Protein AF-A0A099P8D9-F1 (afdb_monomer_lite)

Secondary structure (DSSP, 8-state):
--HHHHHHHHHHHHHHHHHHHHHHHHHHHHS--THHHHHHHHHHHHHHHHHHHHH-HHHHHHHHHS-HHHHHHHTT---GGG----GGGSTT-HHHHHHHIIIIIHHHH-HHHHHSS-TTSSPPS------STTSSTTT--

pLDDT: mean 72.43, std 10.41, range [49.69, 95.06]

Radius of gyration: 30.81 Å; chains: 1; bounding box: 68×32×93 Å

Sequence (141 aa):
MNRNDAFKLISECVLLTTASFSVYYLLNTLMGDPSHRNNDEKKRTAKHLSKLKKQSPEMKQVLDSLSNYEKIMLAYLIPPTDIEVSFNDIGGLEDVVSDLRESVILPLVYPQLFTQYGSLLAAPKGVLLYGPPGCGKNNAS

Structure (mmCIF, N/CA/C/O backbone):
data_AF-A0A099P8D9-F1
#
_entry.id   AF-A0A099P8D9-F1
#
loop_
_atom_site.group_PDB
_atom_site.id
_atom_site.type_symbol
_atom_site.label_atom_id
_atom_site.label_alt_id
_atom_site.label_comp_id
_atom_site.label_asym_id
_atom_site.label_entity_id
_atom_site.label_seq_id
_atom_site.pdbx_PDB_ins_code
_atom_site.Cartn_x
_atom_site.Cartn_y
_atom_site.Cartn_z
_atom_site.occupancy
_atom_site.B_iso_or_equiv
_atom_site.auth_seq_id
_atom_site.auth_comp_id
_atom_site.auth_asym_id
_atom_site.auth_atom_id
_atom_site.pdbx_PDB_model_num
ATOM 1 N N . MET A 1 1 ? 39.294 -12.359 -64.572 1.00 58.03 1 MET A N 1
ATOM 2 C CA . MET A 1 1 ? 38.033 -12.166 -63.825 1.00 58.03 1 MET A CA 1
ATOM 3 C C . MET A 1 1 ? 37.066 -11.468 -64.764 1.00 58.03 1 MET A C 1
ATOM 5 O O . MET A 1 1 ? 37.373 -10.351 -65.175 1.00 58.03 1 MET A O 1
ATOM 9 N N . ASN A 1 2 ? 36.001 -12.131 -65.221 1.00 78.75 2 ASN A N 1
ATOM 10 C CA . ASN A 1 2 ? 35.138 -11.535 -66.239 1.00 78.75 2 ASN A CA 1
ATOM 11 C C . ASN A 1 2 ? 34.297 -10.415 -65.628 1.00 78.75 2 ASN A C 1
ATOM 13 O O . ASN A 1 2 ? 33.858 -10.495 -64.482 1.00 78.75 2 ASN A O 1
ATOM 17 N N . ARG A 1 3 ? 34.028 -9.379 -66.424 1.00 77.12 3 ARG A N 1
ATOM 18 C CA . ARG A 1 3 ? 33.149 -8.263 -66.050 1.00 77.12 3 ARG A CA 1
ATOM 19 C C . ARG A 1 3 ? 31.790 -8.755 -65.524 1.00 77.12 3 ARG A C 1
ATOM 21 O O . ARG A 1 3 ? 31.251 -8.173 -64.593 1.00 77.12 3 ARG A O 1
ATOM 28 N N . ASN A 1 4 ? 31.287 -9.867 -66.059 1.00 81.50 4 ASN A N 1
ATOM 29 C CA . ASN A 1 4 ? 30.032 -10.487 -65.632 1.00 81.50 4 ASN A CA 1
ATOM 30 C C . ASN A 1 4 ? 30.125 -11.146 -64.243 1.00 81.50 4 ASN A C 1
ATOM 32 O O . ASN A 1 4 ? 29.161 -11.083 -63.486 1.00 81.50 4 ASN A O 1
ATOM 36 N N . ASP A 1 5 ? 31.282 -11.706 -63.878 1.00 83.44 5 ASP A N 1
ATOM 37 C CA . ASP A 1 5 ? 31.503 -12.307 -62.554 1.00 83.44 5 ASP A CA 1
ATOM 38 C C . ASP A 1 5 ? 31.561 -11.218 -61.477 1.00 83.44 5 ASP A C 1
ATOM 40 O O . ASP A 1 5 ? 30.997 -11.371 -60.396 1.00 83.44 5 ASP A O 1
ATOM 44 N N . ALA A 1 6 ? 32.177 -10.075 -61.805 1.00 82.94 6 ALA A N 1
ATOM 45 C CA . ALA A 1 6 ? 32.214 -8.906 -60.932 1.00 82.94 6 ALA A CA 1
ATOM 46 C C . ALA A 1 6 ? 30.809 -8.324 -60.696 1.00 82.94 6 ALA A C 1
ATOM 48 O O . ALA A 1 6 ? 30.449 -8.041 -59.556 1.00 82.94 6 ALA A O 1
ATOM 49 N N . PHE A 1 7 ? 29.981 -8.204 -61.742 1.00 84.19 7 PHE A N 1
ATOM 50 C CA . PHE A 1 7 ? 28.589 -7.759 -61.590 1.00 84.19 7 PHE A CA 1
ATOM 51 C C . PHE A 1 7 ? 27.748 -8.723 -60.746 1.00 84.19 7 PHE A C 1
ATOM 53 O O . PHE A 1 7 ? 26.932 -8.275 -59.939 1.00 84.19 7 PHE A O 1
ATOM 60 N N . LYS A 1 8 ? 27.973 -10.035 -60.885 1.00 83.56 8 LYS A N 1
ATOM 61 C CA . LYS A 1 8 ? 27.282 -11.052 -60.085 1.00 83.56 8 LYS A CA 1
ATOM 62 C C . LYS A 1 8 ? 27.655 -10.960 -58.599 1.00 83.56 8 LYS A C 1
ATOM 64 O O . LYS A 1 8 ? 26.768 -10.958 -57.752 1.00 83.56 8 LYS A O 1
ATOM 69 N N . LEU A 1 9 ? 28.941 -10.770 -58.302 1.00 86.56 9 LEU A N 1
ATOM 70 C CA . LEU A 1 9 ? 29.445 -10.549 -56.941 1.00 86.56 9 LEU A CA 1
ATOM 71 C C . LEU A 1 9 ? 28.87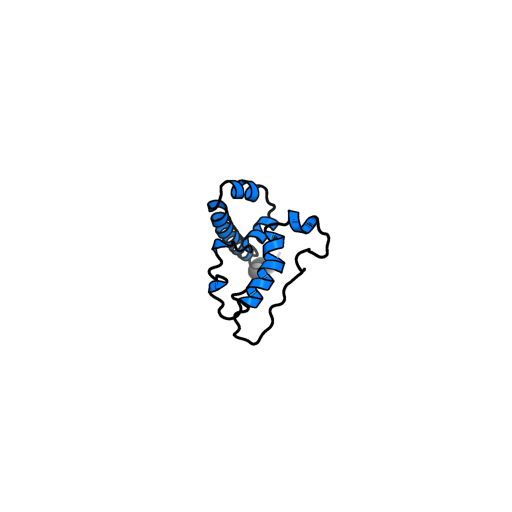3 -9.278 -56.299 1.00 86.56 9 LEU A C 1
ATOM 73 O O . LEU A 1 9 ? 28.470 -9.292 -55.138 1.00 86.56 9 LEU A O 1
ATOM 77 N N . ILE A 1 10 ? 28.795 -8.181 -57.056 1.00 87.94 10 ILE A N 1
ATOM 78 C CA . ILE A 1 10 ? 28.232 -6.916 -56.562 1.00 87.94 10 ILE A CA 1
ATOM 79 C C . ILE A 1 10 ? 26.739 -7.079 -56.239 1.00 87.94 10 ILE A C 1
ATOM 81 O O . ILE A 1 10 ? 26.294 -6.641 -55.180 1.00 87.94 10 ILE A O 1
ATOM 85 N N . SER A 1 11 ? 25.979 -7.746 -57.112 1.00 88.25 11 SER A N 1
ATOM 86 C CA . SER A 1 11 ? 24.558 -8.052 -56.897 1.00 88.25 11 SER A CA 1
ATOM 87 C C . SER A 1 11 ? 24.322 -8.842 -55.605 1.00 88.25 11 SER A C 1
ATOM 89 O O . SER A 1 11 ? 23.431 -8.503 -54.828 1.00 88.25 11 SER A O 1
ATOM 91 N N . GLU A 1 12 ? 25.126 -9.874 -55.346 1.00 88.75 12 GLU A N 1
ATOM 92 C CA . GLU A 1 12 ? 25.003 -10.691 -54.132 1.00 88.75 12 GLU A CA 1
ATOM 93 C C . GLU A 1 12 ? 25.319 -9.891 -52.860 1.00 88.75 12 GLU A C 1
ATOM 95 O O . GLU A 1 12 ? 24.576 -9.976 -51.882 1.00 88.75 12 GLU A O 1
ATOM 100 N N . CYS A 1 13 ? 26.344 -9.034 -52.880 1.00 89.38 13 CYS A N 1
ATOM 101 C CA . CYS A 1 13 ? 26.662 -8.156 -51.749 1.00 89.38 13 CYS A CA 1
ATOM 102 C C . CYS A 1 13 ? 25.549 -7.133 -51.460 1.00 89.38 13 CYS A C 1
ATOM 104 O O . CYS A 1 13 ? 25.221 -6.870 -50.298 1.00 89.38 13 CYS A O 1
ATOM 106 N N . VAL A 1 14 ? 24.937 -6.562 -52.500 1.00 93.25 14 VAL A N 1
ATOM 107 C CA . VAL A 1 14 ? 23.812 -5.622 -52.347 1.00 93.25 14 VAL A CA 1
ATOM 108 C C . VAL A 1 14 ? 22.577 -6.336 -51.785 1.00 93.25 14 VAL A C 1
ATOM 110 O O . VAL A 1 14 ? 21.915 -5.817 -50.884 1.00 93.25 14 VAL A O 1
ATOM 113 N N . LEU A 1 15 ? 22.288 -7.554 -52.243 1.00 90.62 15 LEU A N 1
ATOM 114 C CA . LEU A 1 15 ? 21.184 -8.358 -51.708 1.00 90.62 15 LEU A CA 1
ATOM 115 C C . LEU A 1 15 ? 21.411 -8.764 -50.245 1.00 90.62 15 LEU A C 1
ATOM 117 O O . LEU A 1 15 ? 20.484 -8.701 -49.441 1.00 90.62 15 LEU A O 1
ATOM 121 N N . LEU A 1 16 ? 22.642 -9.117 -49.871 1.00 90.69 16 LEU A N 1
ATOM 122 C CA . LEU A 1 16 ? 22.977 -9.476 -48.491 1.00 90.69 16 LEU A CA 1
ATOM 123 C C . LEU A 1 16 ? 22.835 -8.284 -47.542 1.00 90.69 16 LEU A C 1
ATOM 125 O O . LEU A 1 16 ? 22.199 -8.396 -46.497 1.00 90.69 16 LEU A O 1
ATOM 129 N N . THR A 1 17 ? 23.374 -7.126 -47.921 1.00 92.25 17 THR A N 1
ATOM 130 C CA . THR A 1 17 ? 23.310 -5.913 -47.088 1.00 92.25 17 THR A CA 1
ATOM 131 C C . THR A 1 17 ? 21.882 -5.404 -46.902 1.00 92.25 17 THR A C 1
ATOM 133 O O . THR A 1 17 ? 21.492 -5.060 -45.784 1.00 92.25 17 THR A O 1
ATOM 136 N N . THR A 1 18 ? 21.073 -5.412 -47.964 1.00 92.31 18 THR A N 1
ATOM 137 C CA . THR A 1 18 ? 19.658 -5.013 -47.896 1.00 92.31 18 THR A CA 1
ATOM 138 C C . THR A 1 18 ? 18.827 -5.974 -47.047 1.00 92.31 18 THR A C 1
ATOM 140 O O . THR A 1 18 ? 18.041 -5.523 -46.210 1.00 92.31 18 THR A O 1
ATOM 143 N N . ALA A 1 19 ? 19.044 -7.286 -47.183 1.00 95.06 19 ALA A N 1
ATOM 144 C CA . ALA A 1 19 ? 18.384 -8.290 -46.356 1.00 95.06 19 ALA A CA 1
ATOM 145 C C . ALA A 1 19 ? 18.768 -8.152 -44.875 1.00 95.06 19 ALA A C 1
ATOM 147 O O . ALA A 1 19 ? 17.888 -8.137 -44.015 1.00 95.06 19 ALA A O 1
ATOM 148 N N . SER A 1 20 ? 20.057 -7.980 -44.562 1.00 91.81 20 SER A N 1
ATOM 149 C CA . SER A 1 20 ? 20.517 -7.794 -43.180 1.00 91.81 20 SER A CA 1
ATOM 150 C C . SER A 1 20 ? 19.925 -6.540 -42.532 1.00 91.81 20 SER A C 1
ATOM 152 O O . SER A 1 20 ? 19.480 -6.598 -41.385 1.00 91.81 20 SER A O 1
ATOM 154 N N . PHE A 1 21 ? 19.858 -5.422 -43.261 1.00 94.25 21 PHE A N 1
ATOM 155 C CA . PHE A 1 21 ? 19.252 -4.191 -42.750 1.00 94.25 21 PHE A CA 1
ATOM 156 C C . PHE A 1 21 ? 17.735 -4.332 -42.548 1.00 94.25 21 PHE A C 1
ATOM 158 O O . PHE A 1 21 ? 17.201 -3.893 -41.530 1.00 94.25 21 PHE A O 1
ATOM 165 N N . SER A 1 22 ? 17.044 -5.000 -43.479 1.00 93.00 22 SER A N 1
ATOM 166 C CA . SER A 1 22 ? 15.607 -5.281 -43.373 1.00 93.00 22 SER A CA 1
ATOM 167 C C . SER A 1 22 ? 15.285 -6.170 -42.171 1.00 93.00 22 SER A C 1
ATOM 169 O O . SER A 1 22 ? 14.385 -5.845 -41.397 1.00 93.00 22 SER A O 1
ATOM 171 N N . VAL A 1 23 ? 16.059 -7.240 -41.959 1.00 92.25 23 VAL A N 1
ATOM 172 C CA . VAL A 1 23 ? 15.910 -8.126 -40.796 1.00 92.25 23 VAL A CA 1
ATOM 173 C C . VAL A 1 23 ? 16.171 -7.368 -39.496 1.00 92.25 23 VAL A C 1
ATOM 175 O O . VAL A 1 23 ? 15.388 -7.510 -38.563 1.00 92.25 23 VAL A O 1
ATOM 178 N N . TYR A 1 24 ? 17.207 -6.524 -39.432 1.00 89.56 24 TYR A N 1
ATOM 179 C CA . TYR A 1 24 ? 17.476 -5.687 -38.257 1.00 89.56 24 TYR A CA 1
ATOM 180 C C . TYR A 1 24 ? 16.302 -4.752 -37.936 1.00 89.56 24 TYR A C 1
ATOM 182 O O . TYR A 1 24 ? 15.857 -4.682 -36.790 1.00 89.56 24 TYR A O 1
ATOM 190 N N . TYR A 1 25 ? 15.760 -4.072 -38.948 1.00 89.62 25 TYR A N 1
ATOM 191 C CA . TYR A 1 25 ? 14.634 -3.159 -38.767 1.00 89.62 25 TYR A CA 1
ATOM 192 C C . TYR A 1 25 ? 13.363 -3.895 -38.318 1.00 89.62 25 TYR A C 1
ATOM 194 O O . TYR A 1 25 ? 12.656 -3.438 -37.416 1.00 89.62 25 TYR A O 1
ATOM 202 N N . LEU A 1 26 ? 13.093 -5.066 -38.902 1.00 86.38 26 LEU A N 1
ATOM 203 C CA . LEU A 1 26 ? 11.935 -5.893 -38.566 1.00 86.38 26 LEU A CA 1
ATOM 204 C C . LEU A 1 26 ? 12.068 -6.485 -37.157 1.00 86.38 26 LEU A C 1
ATOM 206 O O . LEU A 1 26 ? 11.106 -6.451 -36.396 1.00 86.38 26 LEU A O 1
ATOM 210 N N . LEU A 1 27 ? 13.266 -6.928 -36.765 1.00 82.50 27 LEU A N 1
ATOM 211 C CA . LEU A 1 27 ? 13.551 -7.406 -35.411 1.00 82.50 27 LEU A CA 1
ATOM 212 C C . LEU A 1 27 ? 13.380 -6.288 -34.375 1.00 82.50 27 LEU A C 1
ATOM 214 O O . LEU A 1 27 ? 12.762 -6.520 -33.342 1.00 82.50 27 LEU A O 1
ATOM 218 N N . ASN A 1 28 ? 13.854 -5.075 -34.669 1.00 77.31 28 ASN A N 1
ATOM 219 C CA . ASN A 1 28 ? 13.687 -3.915 -33.789 1.00 77.31 28 ASN A CA 1
ATOM 220 C C . ASN A 1 28 ? 12.214 -3.476 -33.669 1.00 77.31 28 ASN A C 1
ATOM 222 O O . ASN A 1 28 ? 11.784 -3.005 -32.623 1.00 77.31 28 ASN A O 1
ATOM 226 N N . THR A 1 29 ? 11.426 -3.659 -34.732 1.00 81.38 29 THR A N 1
ATOM 227 C CA . THR A 1 29 ? 9.985 -3.356 -34.728 1.00 81.38 29 THR A CA 1
ATOM 228 C C . THR A 1 29 ? 9.182 -4.431 -33.984 1.00 81.38 29 THR A C 1
ATOM 230 O O . THR A 1 29 ? 8.219 -4.112 -33.289 1.00 81.38 29 THR A O 1
ATOM 233 N N . LEU A 1 30 ? 9.574 -5.706 -34.108 1.00 79.06 30 LEU A N 1
ATOM 234 C CA . LEU A 1 30 ? 8.904 -6.839 -33.463 1.00 79.06 30 LEU A CA 1
ATOM 235 C C . LEU A 1 30 ? 9.267 -6.958 -31.973 1.00 79.06 30 LEU A C 1
ATOM 237 O O . LEU A 1 30 ? 8.394 -7.231 -31.151 1.00 79.06 30 LEU A O 1
ATOM 241 N N . MET A 1 31 ? 10.527 -6.700 -31.603 1.00 72.56 31 MET A N 1
ATOM 242 C CA . MET A 1 31 ? 10.968 -6.498 -30.214 1.00 72.56 31 MET A CA 1
ATOM 243 C C . MET A 1 31 ? 10.604 -5.089 -29.726 1.00 72.56 31 MET A C 1
ATOM 245 O O . MET A 1 31 ? 11.455 -4.364 -29.213 1.00 72.56 31 MET A O 1
ATOM 249 N N . GLY A 1 32 ? 9.337 -4.705 -29.918 1.00 62.91 32 GLY A N 1
ATOM 250 C CA . GLY A 1 32 ? 8.790 -3.403 -29.558 1.00 62.91 32 GLY A CA 1
ATOM 251 C C . GLY A 1 32 ? 9.306 -2.910 -28.207 1.00 62.91 32 GLY A C 1
ATOM 252 O O . GLY A 1 32 ? 9.303 -3.641 -27.216 1.00 62.91 32 GLY A O 1
ATOM 253 N N . ASP A 1 33 ? 9.776 -1.667 -28.223 1.00 60.94 33 ASP A N 1
ATOM 254 C CA . ASP A 1 33 ? 10.568 -1.024 -27.183 1.00 60.94 33 ASP A CA 1
ATOM 255 C C . ASP A 1 33 ? 10.003 -1.282 -25.763 1.00 60.94 33 ASP A C 1
ATOM 257 O O . ASP A 1 33 ? 8.955 -0.731 -25.394 1.00 60.94 33 ASP A O 1
ATOM 261 N N . PRO A 1 34 ? 10.670 -2.104 -24.924 1.00 56.38 34 PRO A N 1
ATOM 262 C CA . PRO A 1 34 ? 10.194 -2.426 -23.575 1.00 56.38 34 PRO A CA 1
ATOM 263 C C . PRO A 1 34 ? 10.212 -1.199 -22.645 1.00 56.38 34 PRO A C 1
ATOM 265 O O . PRO A 1 34 ? 9.710 -1.250 -21.518 1.00 56.38 34 PRO A O 1
ATOM 268 N N . SER A 1 35 ? 10.771 -0.078 -23.111 1.00 55.78 35 SER A N 1
ATOM 269 C CA . SER A 1 35 ? 10.904 1.177 -22.379 1.00 55.78 35 SER A CA 1
ATOM 270 C C . SER A 1 35 ? 9.562 1.864 -22.089 1.00 55.78 35 SER A C 1
ATOM 272 O O . SER A 1 35 ? 9.382 2.440 -21.011 1.00 55.78 35 SER A O 1
ATOM 274 N N . HIS A 1 36 ? 8.570 1.775 -22.987 1.00 53.53 36 HIS A N 1
ATOM 275 C CA . HIS A 1 36 ? 7.335 2.558 -22.830 1.00 53.53 36 HIS A CA 1
ATOM 276 C C . HIS A 1 36 ? 6.451 2.069 -21.672 1.00 53.53 36 HIS A C 1
ATOM 278 O O . HIS A 1 36 ? 5.842 2.875 -20.971 1.00 53.53 36 HIS A O 1
ATOM 284 N N . ARG A 1 37 ? 6.465 0.761 -21.393 1.00 53.19 37 ARG A N 1
ATOM 285 C CA . ARG A 1 37 ? 5.704 0.159 -20.287 1.00 53.19 37 ARG A CA 1
ATOM 286 C C . ARG A 1 37 ? 6.245 0.575 -18.910 1.00 53.19 37 ARG A C 1
ATOM 288 O O . ARG A 1 37 ? 5.482 0.740 -17.966 1.00 53.19 37 ARG A O 1
ATOM 295 N N . ASN A 1 38 ? 7.550 0.835 -18.817 1.00 58.69 38 ASN A N 1
ATOM 296 C CA . ASN A 1 38 ? 8.218 1.252 -17.581 1.00 58.69 38 ASN A CA 1
ATOM 297 C C . ASN A 1 38 ? 8.008 2.754 -17.280 1.00 58.69 38 ASN A C 1
ATOM 299 O O . ASN A 1 38 ? 7.932 3.172 -16.125 1.00 58.69 38 ASN A O 1
ATOM 303 N N . ASN A 1 39 ? 7.873 3.593 -18.313 1.00 61.94 39 ASN A N 1
ATOM 304 C CA . ASN A 1 39 ? 7.722 5.042 -18.134 1.00 61.94 39 ASN A CA 1
ATOM 305 C C . ASN A 1 39 ? 6.354 5.447 -17.564 1.00 61.94 39 ASN A C 1
ATOM 307 O O . ASN A 1 39 ? 6.274 6.393 -16.775 1.00 61.94 39 ASN A O 1
ATOM 311 N N . ASP A 1 40 ? 5.288 4.727 -17.910 1.00 64.50 40 ASP A N 1
ATOM 312 C CA . ASP A 1 40 ? 3.945 5.013 -17.397 1.00 64.50 40 ASP A CA 1
ATOM 313 C C . ASP A 1 40 ? 3.785 4.595 -15.925 1.00 64.50 40 ASP A C 1
ATOM 315 O O . ASP A 1 40 ? 3.205 5.337 -15.127 1.00 64.50 40 ASP A O 1
ATOM 319 N N . GLU A 1 41 ? 4.378 3.466 -15.525 1.00 63.62 41 GLU A N 1
ATOM 320 C CA . GLU A 1 41 ? 4.432 3.024 -14.123 1.00 63.62 41 GLU A CA 1
ATOM 321 C C . GLU A 1 41 ? 5.264 3.986 -13.260 1.00 63.62 41 GLU A C 1
ATOM 323 O O . GLU A 1 41 ? 4.827 4.373 -12.168 1.00 63.62 41 GLU A O 1
ATOM 328 N N . LYS A 1 42 ? 6.402 4.468 -13.784 1.00 64.06 42 LYS A N 1
ATOM 329 C CA . LYS A 1 42 ? 7.238 5.504 -13.147 1.00 64.06 42 LYS A CA 1
ATOM 330 C C . LYS A 1 42 ? 6.507 6.836 -12.973 1.00 64.06 42 LYS A C 1
ATOM 332 O O . LYS A 1 42 ? 6.655 7.493 -11.943 1.00 64.06 42 LYS A O 1
ATOM 337 N N . LYS A 1 43 ? 5.684 7.246 -13.946 1.00 67.62 43 LYS A N 1
ATOM 338 C CA . LYS A 1 43 ? 4.867 8.469 -13.834 1.00 67.62 43 LYS A CA 1
ATOM 339 C C . LYS A 1 43 ? 3.799 8.349 -12.746 1.00 67.62 43 LYS A C 1
ATOM 341 O O . LYS A 1 43 ? 3.589 9.309 -12.002 1.00 67.62 43 LYS A O 1
ATOM 346 N N . ARG A 1 44 ? 3.137 7.192 -12.627 1.00 67.75 44 ARG A N 1
ATOM 347 C CA . ARG A 1 44 ? 2.109 6.941 -11.597 1.00 67.75 44 ARG A CA 1
ATOM 348 C C . ARG A 1 44 ? 2.712 6.927 -10.196 1.00 67.75 44 ARG A C 1
ATOM 350 O O . ARG A 1 44 ? 2.230 7.652 -9.327 1.00 67.75 44 ARG A O 1
ATOM 357 N N . THR A 1 45 ? 3.811 6.196 -10.013 1.00 66.56 45 THR A N 1
ATOM 358 C CA . THR A 1 45 ? 4.569 6.181 -8.750 1.00 66.56 45 THR A CA 1
ATOM 359 C C . THR A 1 45 ? 5.069 7.572 -8.384 1.00 66.56 45 THR A C 1
ATOM 361 O O . THR A 1 45 ? 4.853 7.994 -7.256 1.00 66.56 45 THR A O 1
ATOM 364 N N . ALA A 1 46 ? 5.644 8.340 -9.316 1.00 69.4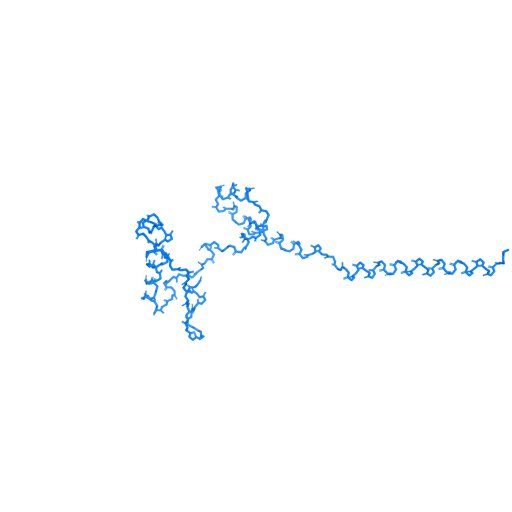4 46 ALA A N 1
ATOM 365 C CA . ALA A 1 46 ? 6.115 9.701 -9.037 1.00 69.44 46 ALA A CA 1
ATOM 366 C C . ALA A 1 46 ? 4.977 10.668 -8.649 1.00 69.44 46 ALA A C 1
ATOM 368 O O . ALA A 1 46 ? 5.130 11.487 -7.735 1.00 69.44 46 ALA A O 1
ATOM 369 N N . LYS A 1 47 ? 3.810 10.564 -9.298 1.00 74.31 47 LYS A N 1
ATOM 370 C CA . LYS A 1 47 ? 2.637 11.391 -8.977 1.00 74.31 47 LYS A CA 1
ATOM 371 C C . LYS A 1 47 ? 2.058 11.047 -7.599 1.00 74.31 47 LYS A C 1
ATOM 373 O O . LYS A 1 47 ? 1.715 11.957 -6.850 1.00 74.31 47 LYS A O 1
ATOM 378 N N . HIS A 1 48 ? 2.001 9.765 -7.238 1.00 69.94 48 HIS A N 1
ATOM 379 C CA . HIS A 1 48 ? 1.510 9.333 -5.923 1.00 69.94 48 HIS A CA 1
ATOM 380 C C . HIS A 1 48 ? 2.526 9.615 -4.806 1.00 69.94 48 HIS A C 1
ATOM 382 O O . HIS A 1 48 ? 2.165 10.188 -3.780 1.00 69.94 48 HIS A O 1
ATOM 388 N N . LEU A 1 49 ? 3.824 9.370 -5.043 1.00 68.12 49 LEU A N 1
ATOM 389 C CA . LEU A 1 49 ? 4.898 9.747 -4.113 1.00 68.12 49 LEU A CA 1
ATOM 390 C C . LEU A 1 49 ? 4.893 11.249 -3.833 1.00 68.12 49 LEU A C 1
ATOM 392 O O . LEU A 1 49 ? 5.088 11.656 -2.695 1.00 68.12 49 LEU A O 1
ATOM 396 N N . SER A 1 50 ? 4.698 12.089 -4.851 1.00 71.19 50 SER A N 1
ATOM 397 C CA . SER A 1 50 ? 4.703 13.545 -4.659 1.00 71.19 50 SER A CA 1
ATOM 398 C C . SER A 1 50 ? 3.499 14.049 -3.855 1.00 71.19 50 SER A C 1
ATOM 400 O O . SER A 1 50 ? 3.654 15.023 -3.117 1.00 71.19 50 SER A O 1
ATOM 402 N N . LYS A 1 51 ? 2.343 13.369 -3.917 1.00 75.75 51 LYS A N 1
ATOM 403 C CA . LYS A 1 51 ? 1.209 13.611 -3.007 1.00 75.75 51 LYS A CA 1
ATOM 404 C C . LYS A 1 51 ? 1.552 13.220 -1.566 1.00 75.75 51 LYS A C 1
ATOM 406 O O . LYS A 1 51 ? 1.418 14.055 -0.674 1.00 75.75 51 LYS A O 1
ATOM 411 N N . LEU A 1 52 ? 2.085 12.013 -1.355 1.00 67.25 52 LEU A N 1
ATOM 412 C CA . LEU A 1 52 ? 2.465 11.513 -0.025 1.00 67.25 52 LEU A CA 1
ATOM 413 C C . LEU A 1 52 ? 3.593 12.344 0.612 1.00 67.25 52 LEU A C 1
ATOM 415 O O . LEU A 1 52 ? 3.530 12.685 1.791 1.00 67.25 52 LEU A O 1
ATOM 419 N N . LYS A 1 53 ? 4.583 12.783 -0.181 1.00 68.25 53 LYS A N 1
ATOM 420 C CA . LYS A 1 53 ? 5.650 13.700 0.263 1.00 68.25 53 LYS A CA 1
ATOM 421 C C . LYS A 1 53 ? 5.110 15.058 0.724 1.00 68.25 53 LYS A C 1
ATOM 423 O O . LYS A 1 53 ? 5.821 15.775 1.421 1.00 68.25 53 LYS A O 1
ATOM 428 N N . LYS A 1 54 ? 3.904 15.457 0.316 1.00 69.12 54 LYS A N 1
ATOM 429 C CA . LYS A 1 54 ? 3.312 16.753 0.676 1.00 69.12 54 LYS A CA 1
ATOM 430 C C . LYS A 1 54 ? 2.567 16.712 2.013 1.00 69.12 54 LYS A C 1
ATOM 432 O O . LYS A 1 54 ? 2.384 17.771 2.603 1.00 69.12 54 LYS A O 1
ATOM 437 N N . GLN A 1 55 ? 2.168 15.525 2.481 1.00 66.38 55 GLN A N 1
ATOM 438 C CA . GLN A 1 55 ? 1.338 15.364 3.679 1.00 66.38 55 GLN A CA 1
ATOM 439 C C . GLN A 1 55 ? 2.108 15.475 5.003 1.00 66.38 55 GLN A C 1
ATOM 441 O O . GLN A 1 55 ? 1.537 15.985 5.960 1.00 66.38 55 GLN A O 1
ATOM 446 N N . SER A 1 56 ? 3.383 15.076 5.092 1.00 62.62 56 SER A N 1
ATOM 447 C CA . SER A 1 56 ? 4.184 15.361 6.294 1.00 62.62 56 SER A CA 1
ATOM 448 C C . SER A 1 56 ? 5.701 15.371 6.036 1.00 62.62 56 SER A C 1
ATOM 450 O O . SER A 1 56 ? 6.190 14.676 5.138 1.00 62.62 56 SER A O 1
ATOM 452 N N . PRO A 1 57 ? 6.476 16.164 6.803 1.00 67.19 57 PRO A N 1
ATOM 453 C CA . PRO A 1 57 ? 7.938 16.166 6.730 1.00 67.19 57 PRO A CA 1
ATOM 454 C C . PRO A 1 57 ? 8.558 14.844 7.216 1.00 67.19 57 PRO A C 1
ATOM 456 O O . PRO A 1 57 ? 9.563 14.416 6.655 1.00 67.19 57 PRO A O 1
ATOM 459 N N . GLU A 1 58 ? 7.930 14.159 8.176 1.00 70.56 58 GLU A N 1
ATOM 460 C CA . GLU A 1 58 ? 8.368 12.848 8.686 1.00 70.56 58 GLU A CA 1
ATOM 461 C C . GLU A 1 58 ? 8.220 11.740 7.632 1.00 70.56 58 GLU A C 1
ATOM 463 O O . GLU A 1 58 ? 9.122 10.921 7.450 1.00 70.56 58 GLU A O 1
ATOM 468 N N . MET A 1 59 ? 7.134 11.765 6.846 1.00 67.88 59 MET A N 1
ATOM 469 C CA . MET A 1 59 ? 6.892 10.791 5.776 1.00 67.88 59 MET A CA 1
ATOM 470 C C . MET A 1 59 ? 7.963 10.865 4.682 1.00 67.88 59 MET A C 1
ATOM 472 O O . MET A 1 59 ? 8.280 9.849 4.071 1.00 67.88 59 MET A O 1
ATOM 476 N N . LYS A 1 60 ? 8.559 12.044 4.437 1.00 65.94 60 LYS A N 1
ATOM 477 C CA . LYS A 1 60 ? 9.633 12.201 3.440 1.00 65.94 60 LYS A CA 1
ATOM 478 C C . LYS A 1 60 ? 10.887 11.421 3.818 1.00 65.94 60 LYS A C 1
ATOM 480 O O . LYS A 1 60 ? 11.443 10.745 2.959 1.00 65.94 60 LYS A O 1
ATOM 485 N N . GLN A 1 61 ? 11.306 11.509 5.081 1.00 73.44 61 GLN A N 1
ATOM 486 C CA . GLN A 1 61 ? 12.510 10.834 5.564 1.00 73.44 61 GLN A CA 1
ATOM 487 C C . GLN A 1 61 ? 12.363 9.312 5.462 1.00 73.44 61 GLN A C 1
ATOM 489 O O . GLN A 1 61 ? 13.285 8.635 5.016 1.00 73.44 61 GLN A O 1
ATOM 494 N N . VAL A 1 62 ? 11.175 8.797 5.789 1.00 74.25 62 VAL A N 1
ATOM 495 C CA . VAL A 1 62 ? 10.841 7.375 5.645 1.00 74.25 62 VAL A CA 1
ATOM 496 C C . VAL A 1 62 ? 10.765 6.972 4.169 1.00 74.25 62 VAL A C 1
ATOM 498 O O . VAL A 1 62 ? 11.303 5.941 3.787 1.00 74.25 62 VAL A O 1
ATOM 501 N N . LEU A 1 63 ? 10.172 7.793 3.295 1.00 72.00 63 LEU A N 1
ATOM 502 C CA . LEU A 1 63 ? 10.092 7.498 1.856 1.00 72.00 63 LEU A CA 1
ATOM 503 C C . LEU A 1 63 ? 11.458 7.396 1.176 1.00 72.00 63 LEU A C 1
ATOM 505 O O . LEU A 1 63 ? 11.630 6.623 0.227 1.00 72.00 63 LEU A O 1
ATOM 509 N N . ASP A 1 64 ? 12.411 8.205 1.630 1.00 75.38 64 ASP A N 1
ATOM 510 C CA . ASP A 1 64 ? 13.750 8.238 1.059 1.00 75.38 64 ASP A CA 1
ATOM 511 C C . ASP A 1 64 ? 14.598 7.040 1.533 1.00 75.38 64 ASP A C 1
ATOM 513 O O . ASP A 1 64 ? 15.483 6.611 0.791 1.00 75.38 64 ASP A O 1
ATOM 517 N N . SER A 1 65 ? 14.262 6.414 2.672 1.00 81.69 65 SER A N 1
ATOM 518 C CA . SER A 1 65 ? 14.901 5.173 3.142 1.00 81.69 65 SER A CA 1
ATOM 519 C C . SER A 1 65 ? 14.348 3.883 2.513 1.00 81.69 65 SER A C 1
ATOM 521 O O . SER A 1 65 ? 14.913 2.817 2.739 1.00 81.69 65 SER A O 1
ATOM 523 N N . LEU A 1 66 ? 13.266 3.952 1.726 1.00 79.69 66 LEU A N 1
ATOM 524 C CA . LEU A 1 66 ? 12.583 2.774 1.169 1.00 79.69 66 LEU A CA 1
ATOM 525 C C . LEU A 1 66 ? 13.230 2.247 -0.125 1.00 79.69 66 LEU A C 1
ATOM 527 O O . LEU A 1 66 ? 13.687 3.006 -0.996 1.00 79.69 66 LEU A O 1
ATOM 531 N N . SER A 1 67 ? 13.187 0.926 -0.284 1.00 81.88 67 SER A N 1
ATOM 532 C CA . SER A 1 67 ? 13.603 0.186 -1.477 1.00 81.88 67 SER A CA 1
ATOM 533 C C . SER A 1 67 ? 12.715 0.500 -2.689 1.00 81.88 67 SER A C 1
ATOM 535 O O . SER A 1 67 ? 11.581 0.969 -2.572 1.00 81.88 67 SER A O 1
ATOM 537 N N . ASN A 1 68 ? 13.212 0.214 -3.896 1.00 79.06 68 ASN A N 1
ATOM 538 C CA . ASN A 1 68 ? 12.464 0.430 -5.140 1.00 79.06 68 ASN A CA 1
ATOM 539 C C . ASN A 1 68 ? 11.139 -0.349 -5.170 1.00 79.06 68 ASN A C 1
ATOM 541 O O . ASN A 1 68 ? 10.143 0.163 -5.673 1.00 79.06 68 ASN A O 1
ATOM 545 N N . TYR A 1 69 ? 11.105 -1.552 -4.595 1.00 77.88 69 TYR A N 1
ATOM 546 C CA . TYR A 1 69 ? 9.890 -2.370 -4.531 1.00 77.88 69 TYR A CA 1
ATOM 547 C C . TYR A 1 69 ? 8.839 -1.791 -3.584 1.00 77.88 69 TYR A C 1
ATOM 549 O O . TYR A 1 69 ? 7.657 -1.759 -3.917 1.00 77.88 69 TYR A O 1
ATOM 557 N N . GLU A 1 70 ? 9.270 -1.265 -2.440 1.00 76.06 70 GLU A N 1
ATOM 558 C CA . GLU A 1 70 ? 8.373 -0.625 -1.477 1.00 76.06 70 GLU A CA 1
ATOM 559 C C . GLU A 1 70 ? 7.760 0.641 -2.081 1.00 76.06 70 GLU A C 1
ATOM 561 O O . GLU A 1 70 ? 6.560 0.865 -1.965 1.00 76.06 70 GLU A O 1
ATOM 566 N N . LYS A 1 71 ? 8.543 1.416 -2.842 1.00 75.88 71 LYS A N 1
ATOM 567 C CA . LYS A 1 71 ? 8.045 2.581 -3.596 1.00 75.88 71 LYS A CA 1
ATOM 568 C C . LYS A 1 71 ? 6.987 2.211 -4.635 1.00 75.88 71 LYS A C 1
ATOM 570 O O . LYS A 1 71 ? 6.046 2.978 -4.835 1.00 75.88 71 LYS A O 1
ATOM 575 N N . ILE A 1 72 ? 7.124 1.053 -5.281 1.00 76.75 72 ILE A N 1
ATOM 576 C CA . ILE A 1 72 ? 6.115 0.538 -6.217 1.00 76.75 72 ILE A CA 1
ATOM 577 C C . ILE A 1 72 ? 4.851 0.122 -5.456 1.00 76.75 72 ILE A C 1
ATOM 579 O O . ILE A 1 72 ? 3.754 0.489 -5.870 1.00 76.75 72 ILE A O 1
ATOM 583 N N . MET A 1 73 ? 4.981 -0.577 -4.325 1.00 76.62 73 MET A N 1
ATOM 584 C CA . MET A 1 73 ? 3.837 -0.968 -3.489 1.00 76.62 73 MET A CA 1
ATOM 585 C C . MET A 1 73 ? 3.082 0.233 -2.912 1.00 76.62 73 MET A C 1
ATOM 587 O O . MET A 1 73 ? 1.854 0.233 -2.902 1.00 76.62 73 MET A O 1
ATOM 591 N N . LEU A 1 74 ? 3.788 1.292 -2.512 1.00 73.88 74 LEU A N 1
ATOM 592 C CA . LEU A 1 74 ? 3.180 2.526 -2.008 1.00 73.88 74 LEU A CA 1
ATOM 593 C C . LEU A 1 74 ? 2.245 3.202 -3.019 1.00 73.88 74 LEU A C 1
ATOM 595 O O . LEU A 1 74 ? 1.351 3.937 -2.612 1.00 73.88 74 LEU A O 1
ATOM 599 N N . ALA A 1 75 ? 2.406 2.948 -4.322 1.00 69.94 75 ALA A N 1
ATOM 600 C CA . ALA A 1 75 ? 1.481 3.449 -5.340 1.00 69.94 75 ALA A CA 1
ATOM 601 C C . ALA A 1 75 ? 0.070 2.849 -5.223 1.00 69.94 75 ALA A C 1
ATOM 603 O O . ALA A 1 75 ? -0.881 3.438 -5.731 1.00 69.94 75 ALA A O 1
ATOM 604 N N . TYR A 1 76 ? -0.055 1.693 -4.569 1.00 74.19 76 TYR A N 1
ATOM 605 C CA . TYR A 1 76 ? -1.319 0.995 -4.340 1.00 74.19 76 TYR A CA 1
ATOM 606 C C . TYR A 1 76 ? -1.897 1.259 -2.946 1.00 74.19 76 TYR A C 1
ATOM 608 O O . TYR A 1 76 ? -3.007 0.823 -2.656 1.00 74.19 76 TYR A O 1
ATOM 616 N N . LEU A 1 77 ? -1.165 1.970 -2.083 1.00 75.81 77 LEU A N 1
ATOM 617 C CA . LEU A 1 77 ? -1.651 2.349 -0.766 1.00 75.81 77 LEU A CA 1
ATOM 618 C C . LEU A 1 77 ? -2.612 3.536 -0.911 1.00 75.81 77 LEU A C 1
ATOM 620 O O . LEU A 1 77 ? -2.252 4.588 -1.451 1.00 75.81 77 LEU A O 1
ATOM 624 N N . ILE A 1 78 ? -3.841 3.349 -0.434 1.00 76.81 78 ILE A N 1
ATOM 625 C CA . ILE A 1 78 ? -4.878 4.381 -0.421 1.00 76.81 78 ILE A CA 1
ATOM 626 C C . ILE A 1 78 ? -4.821 5.068 0.946 1.00 76.81 78 ILE A C 1
ATOM 628 O O . ILE A 1 78 ? -5.034 4.404 1.963 1.00 76.81 78 ILE A O 1
ATOM 632 N N . PRO A 1 79 ? -4.478 6.365 1.012 1.00 71.62 79 PRO A N 1
ATOM 633 C CA . PRO A 1 79 ? -4.500 7.080 2.274 1.00 71.62 79 PRO A CA 1
ATOM 634 C C . PRO A 1 79 ? -5.952 7.261 2.744 1.00 71.62 79 PRO A C 1
ATOM 636 O O . PRO A 1 79 ? -6.849 7.427 1.917 1.00 71.62 79 PRO A O 1
ATOM 639 N N . PRO A 1 80 ? -6.197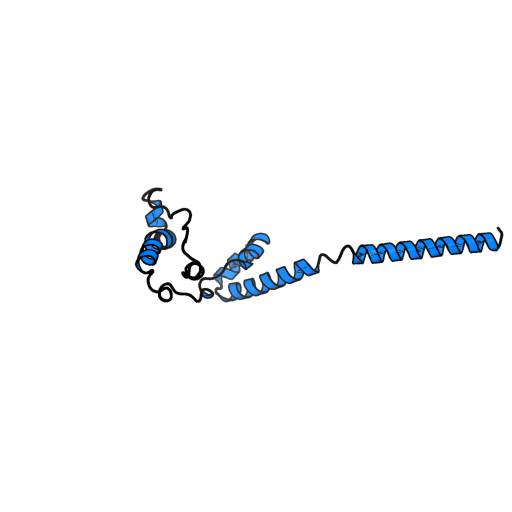 7.322 4.063 1.00 68.81 80 PRO A N 1
ATOM 640 C CA . PRO A 1 80 ? -7.548 7.479 4.606 1.00 68.81 80 PRO A CA 1
ATOM 641 C C . PRO A 1 80 ? -8.225 8.795 4.187 1.00 68.81 80 PRO A C 1
ATOM 643 O O . PRO A 1 80 ? -9.438 8.907 4.274 1.00 68.81 80 PRO A O 1
ATOM 646 N N . THR A 1 81 ? -7.465 9.786 3.707 1.00 69.19 81 THR A N 1
ATOM 647 C CA . THR A 1 81 ? -7.997 11.047 3.165 1.00 69.19 81 THR A CA 1
ATOM 648 C C . THR A 1 81 ? -8.663 10.909 1.799 1.00 69.19 81 THR A C 1
ATOM 650 O O . THR A 1 81 ? -9.418 11.797 1.422 1.00 69.19 81 THR A O 1
ATOM 653 N N . ASP A 1 82 ? -8.360 9.842 1.056 1.00 73.50 82 ASP A N 1
ATOM 654 C CA . ASP A 1 82 ? -8.923 9.587 -0.276 1.00 73.50 82 ASP A CA 1
ATOM 655 C C . ASP A 1 82 ? -10.192 8.705 -0.200 1.00 73.50 82 ASP A C 1
ATOM 657 O O . ASP A 1 82 ? -10.803 8.414 -1.226 1.00 73.50 82 ASP A O 1
ATOM 661 N N . ILE A 1 83 ? -10.594 8.272 1.003 1.00 75.56 83 ILE A N 1
ATOM 662 C CA . ILE A 1 83 ? -11.815 7.493 1.239 1.00 75.56 83 ILE A CA 1
ATOM 663 C C . ILE A 1 83 ? -12.951 8.478 1.533 1.00 75.56 83 ILE A C 1
ATOM 665 O O . ILE A 1 83 ? -13.022 9.054 2.615 1.00 75.56 83 ILE A O 1
ATOM 669 N N . GLU A 1 84 ? -13.827 8.697 0.553 1.00 71.62 84 GLU A N 1
ATOM 670 C CA . GLU A 1 84 ? -14.925 9.676 0.647 1.00 71.62 84 GLU A CA 1
ATOM 671 C C . GLU A 1 84 ? -16.167 9.148 1.386 1.00 71.62 84 GLU A C 1
ATOM 673 O O . GLU A 1 84 ? -17.089 9.913 1.652 1.00 71.62 84 GLU A O 1
ATOM 678 N N . VAL A 1 85 ? -16.203 7.854 1.717 1.00 72.25 85 VAL A N 1
ATOM 679 C CA . VAL A 1 85 ? -17.356 7.197 2.347 1.00 72.25 85 VAL A CA 1
ATOM 680 C C . VAL A 1 85 ? -17.165 7.066 3.856 1.00 72.25 85 VAL A C 1
ATOM 682 O O . VAL A 1 85 ? -16.138 6.576 4.331 1.00 72.25 85 VAL A O 1
ATOM 685 N N . SER A 1 86 ? -18.165 7.497 4.621 1.00 70.12 86 SER A N 1
ATOM 686 C CA . SER A 1 86 ? -18.233 7.308 6.067 1.00 70.12 86 SER A CA 1
ATOM 687 C C . SER A 1 86 ? -19.187 6.169 6.416 1.00 70.12 86 SER A C 1
ATOM 689 O O . SER A 1 86 ? -20.151 5.902 5.704 1.00 70.12 86 SER A O 1
ATOM 691 N N . PHE A 1 87 ? -18.987 5.536 7.573 1.00 68.00 87 PHE A N 1
ATOM 692 C CA . PHE A 1 87 ? -19.938 4.552 8.098 1.00 68.00 87 PHE A CA 1
ATOM 693 C C . PHE A 1 87 ? -21.346 5.134 8.322 1.00 68.00 87 PHE A C 1
ATOM 695 O O . PHE A 1 87 ? -22.311 4.381 8.327 1.00 68.00 87 PHE A O 1
ATOM 702 N N . ASN A 1 88 ? -21.472 6.462 8.440 1.00 67.12 88 ASN A N 1
ATOM 703 C CA . ASN A 1 88 ? -22.763 7.157 8.502 1.00 67.12 88 ASN A CA 1
ATOM 704 C C . ASN A 1 88 ? -23.510 7.192 7.156 1.00 67.12 88 ASN A C 1
ATOM 706 O O . ASN A 1 88 ? -24.706 7.472 7.137 1.00 67.12 88 ASN A O 1
ATOM 710 N N . ASP A 1 89 ? -22.826 6.921 6.041 1.00 66.25 89 ASP A N 1
ATOM 711 C CA . ASP A 1 89 ? -23.424 6.909 4.700 1.00 66.25 89 ASP A CA 1
ATOM 712 C C . ASP A 1 89 ? -24.034 5.535 4.354 1.00 66.25 89 ASP A C 1
ATOM 714 O O . ASP A 1 89 ? -24.667 5.368 3.309 1.00 66.25 89 ASP A O 1
ATOM 718 N N . ILE A 1 90 ? -23.860 4.539 5.231 1.00 68.75 90 ILE A N 1
ATOM 719 C CA . ILE A 1 90 ? -24.343 3.164 5.065 1.00 68.75 90 ILE A CA 1
ATOM 720 C C . ILE A 1 90 ? -25.539 2.946 6.000 1.00 68.75 90 ILE A C 1
ATOM 722 O O . ILE A 1 90 ? -25.397 2.438 7.107 1.00 68.75 90 ILE A O 1
ATOM 726 N N . GLY A 1 91 ? -26.735 3.338 5.556 1.00 69.38 91 GLY A N 1
ATOM 727 C CA . GLY A 1 91 ? -27.947 3.203 6.370 1.00 69.38 91 GLY A CA 1
ATOM 728 C C . GLY A 1 91 ? -28.409 1.751 6.551 1.00 69.38 91 GLY A C 1
ATOM 729 O O . GLY A 1 91 ? -28.471 0.989 5.582 1.00 69.38 91 GLY A O 1
ATOM 730 N N . GLY A 1 92 ? -28.795 1.385 7.779 1.00 71.88 92 GLY A N 1
ATOM 731 C CA . GLY A 1 92 ? -29.421 0.096 8.106 1.00 71.88 92 GLY A CA 1
ATOM 732 C C . GLY A 1 92 ? -28.440 -1.034 8.431 1.00 71.88 92 GLY A C 1
ATOM 733 O O . GLY A 1 92 ? -28.858 -2.188 8.525 1.00 71.88 92 GLY A O 1
ATOM 734 N N . LEU A 1 93 ? -27.150 -0.717 8.580 1.00 70.62 93 LEU A N 1
ATOM 735 C CA . LEU A 1 93 ? -26.090 -1.651 8.977 1.00 70.62 93 LEU A CA 1
ATOM 736 C C . LEU A 1 93 ? -25.400 -1.238 10.289 1.00 70.62 93 LEU A C 1
ATOM 738 O O . LEU A 1 93 ? -24.336 -1.769 10.598 1.00 70.62 93 LEU A O 1
ATOM 742 N N . GLU A 1 94 ? -25.985 -0.330 11.073 1.00 75.12 94 GLU A N 1
ATOM 743 C CA . GLU A 1 94 ? -25.397 0.184 12.318 1.00 75.12 94 GLU A CA 1
ATOM 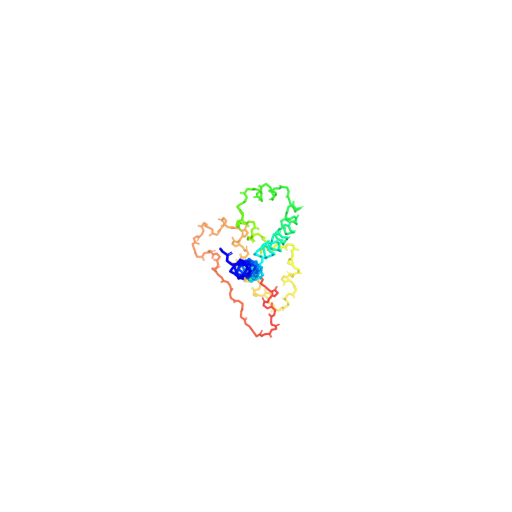744 C C . GLU A 1 94 ? -24.941 -0.924 13.283 1.00 75.12 94 GLU A C 1
ATOM 746 O O . GLU A 1 94 ? -23.843 -0.830 13.832 1.00 75.12 94 GLU A O 1
ATOM 751 N N . ASP A 1 95 ? -25.720 -2.001 13.426 1.00 75.44 95 ASP A N 1
ATOM 752 C CA . ASP A 1 95 ? -25.365 -3.145 14.279 1.00 75.44 95 ASP A CA 1
ATOM 753 C C . ASP A 1 95 ? -24.100 -3.857 13.765 1.00 75.44 95 ASP A C 1
ATOM 755 O O . ASP A 1 95 ? -23.155 -4.104 14.513 1.00 75.44 95 ASP A O 1
ATOM 759 N N . VAL A 1 96 ? -24.027 -4.102 12.451 1.00 74.81 96 VAL A N 1
ATOM 760 C CA . VAL A 1 96 ? -22.871 -4.746 11.804 1.00 74.81 96 VAL A CA 1
ATOM 761 C C . VAL A 1 96 ? -21.636 -3.851 11.877 1.00 74.81 96 VAL A C 1
ATOM 763 O O . VAL A 1 96 ? -20.535 -4.344 12.105 1.00 74.81 96 VAL A O 1
ATOM 766 N N . VAL A 1 97 ? -21.801 -2.537 11.700 1.00 77.25 97 VAL A N 1
ATOM 767 C CA . VAL A 1 97 ? -20.721 -1.548 11.824 1.00 77.25 97 VAL A CA 1
ATOM 768 C C . VAL A 1 97 ? -20.194 -1.501 13.258 1.00 77.25 97 VAL A C 1
ATOM 770 O O . VAL A 1 97 ? -18.979 -1.402 13.450 1.00 77.25 97 VAL A O 1
ATOM 773 N N . SER A 1 98 ? -21.075 -1.593 14.257 1.00 78.00 98 SER A N 1
ATOM 774 C CA . SER A 1 98 ? -20.692 -1.645 15.670 1.00 78.00 98 SER A CA 1
ATOM 775 C C . SER A 1 98 ? -19.838 -2.880 15.967 1.00 78.00 98 SER A C 1
ATOM 777 O O . SER A 1 98 ? -18.735 -2.746 16.504 1.00 78.00 98 SER A O 1
ATOM 779 N N . ASP A 1 99 ? -20.270 -4.056 15.510 1.00 77.94 99 ASP A N 1
ATOM 780 C CA . ASP A 1 99 ? -19.516 -5.307 15.661 1.00 77.94 99 ASP A CA 1
ATOM 781 C C . ASP A 1 99 ? -18.157 -5.256 14.937 1.00 77.94 99 ASP A C 1
ATOM 783 O O . ASP A 1 99 ? -17.127 -5.700 15.459 1.00 77.94 99 ASP A O 1
ATOM 787 N N . LEU A 1 100 ? -18.113 -4.669 13.735 1.00 77.50 100 LEU A N 1
ATOM 788 C CA . LEU A 1 100 ? -16.876 -4.467 12.969 1.00 77.50 100 LEU A CA 1
ATOM 789 C C . LEU A 1 100 ? -15.917 -3.510 13.690 1.00 77.50 100 LEU A C 1
ATOM 791 O O . LEU A 1 100 ? -14.701 -3.717 13.697 1.00 77.50 100 LEU A O 1
ATOM 795 N N . ARG A 1 101 ? -16.450 -2.469 14.333 1.00 78.62 101 ARG A N 1
ATOM 796 C CA . ARG A 1 101 ? -15.656 -1.498 15.088 1.00 78.62 101 ARG A CA 1
ATOM 797 C C . ARG A 1 101 ? -15.002 -2.138 16.305 1.00 78.62 101 ARG A C 1
ATOM 799 O O . ARG A 1 101 ? -13.814 -1.906 16.541 1.00 78.62 101 ARG A O 1
ATOM 806 N N . GLU A 1 102 ? -15.734 -2.956 17.047 1.00 76.38 102 GLU A N 1
ATOM 807 C CA . GLU A 1 102 ? -15.172 -3.638 18.211 1.00 76.38 102 GLU A CA 1
ATOM 808 C C . GLU A 1 102 ? -14.169 -4.729 17.828 1.00 76.38 102 GLU A C 1
ATOM 810 O O . GLU A 1 102 ? -13.125 -4.863 18.466 1.00 76.38 102 GLU A O 1
ATOM 815 N N . SER A 1 103 ? -14.445 -5.472 16.757 1.00 71.81 103 SER A N 1
ATOM 816 C CA . SER A 1 103 ? -13.610 -6.605 16.345 1.00 71.81 103 SER A CA 1
ATOM 817 C C . SER A 1 103 ? -12.379 -6.221 15.519 1.00 71.81 103 SER A C 1
ATOM 819 O O . SER A 1 103 ? -11.365 -6.914 15.597 1.00 71.81 103 SER A O 1
ATOM 821 N N . VAL A 1 104 ? -12.432 -5.140 14.732 1.00 76.06 104 VAL A N 1
ATOM 822 C CA . VAL A 1 104 ? -11.346 -4.750 13.811 1.00 76.06 104 VAL A CA 1
ATOM 823 C C . VAL A 1 104 ? -10.721 -3.414 14.191 1.00 76.06 104 VAL A C 1
ATOM 825 O O . VAL A 1 104 ? -9.496 -3.312 14.251 1.00 76.06 104 VAL A O 1
ATOM 828 N N . ILE A 1 105 ? -11.524 -2.387 14.481 1.00 77.06 105 ILE A N 1
ATOM 829 C CA . ILE A 1 105 ? -10.988 -1.040 14.737 1.00 77.06 105 ILE A CA 1
ATOM 830 C C . ILE A 1 105 ? -10.297 -0.975 16.107 1.00 77.06 105 ILE A C 1
ATOM 832 O O . ILE A 1 105 ? -9.176 -0.471 16.193 1.00 77.06 105 ILE A O 1
ATOM 836 N N . LEU A 1 106 ? -10.907 -1.503 17.174 1.00 79.00 106 LEU A N 1
ATOM 837 C CA . LEU A 1 106 ? -10.318 -1.451 18.522 1.00 79.00 106 LEU A CA 1
ATOM 838 C C . LEU A 1 106 ? -8.943 -2.142 18.622 1.00 79.00 106 LEU A C 1
ATOM 840 O O . LEU A 1 106 ? -8.030 -1.517 19.173 1.00 79.00 106 LEU A O 1
ATOM 844 N N . PRO A 1 107 ? -8.727 -3.350 18.060 1.00 73.75 107 PRO A N 1
ATOM 845 C CA . PRO A 1 107 ? -7.406 -3.978 18.072 1.00 73.75 107 PRO A CA 1
ATOM 846 C C . PRO A 1 107 ? -6.341 -3.214 17.280 1.00 73.75 107 PRO A C 1
ATOM 848 O O . PRO A 1 107 ? -5.168 -3.248 17.652 1.00 73.75 107 PRO A O 1
ATOM 851 N N . LEU A 1 108 ? -6.727 -2.519 16.204 1.00 76.56 108 LEU A N 1
ATOM 852 C CA . LEU A 1 108 ? -5.806 -1.709 15.399 1.00 76.56 108 LEU A CA 1
ATOM 853 C C . LEU A 1 108 ? -5.414 -0.404 16.103 1.00 76.56 108 LEU A C 1
ATOM 855 O O . LEU A 1 108 ? -4.267 0.026 15.994 1.00 76.56 108 LEU A O 1
ATOM 859 N N . VAL A 1 109 ? -6.344 0.219 16.833 1.00 78.88 109 VAL A N 1
ATOM 860 C CA . VAL A 1 109 ? -6.101 1.483 17.549 1.00 78.88 109 VAL A CA 1
ATOM 861 C C . VAL A 1 109 ? -5.375 1.252 18.877 1.00 78.88 109 VAL A C 1
ATOM 863 O O . VAL A 1 109 ? -4.498 2.036 19.243 1.00 78.88 109 VAL A O 1
ATOM 866 N N . TYR A 1 110 ? -5.697 0.170 19.591 1.00 78.38 110 TYR A N 1
ATOM 867 C CA . TYR A 1 110 ? -5.146 -0.127 20.917 1.00 78.38 110 TYR A CA 1
ATOM 868 C C . TYR A 1 110 ? -4.426 -1.480 20.979 1.00 78.38 110 TYR A C 1
ATOM 870 O O . TYR A 1 110 ? -4.712 -2.280 21.871 1.00 78.38 110 TYR A O 1
ATOM 878 N N . PRO A 1 111 ? -3.437 -1.752 20.110 1.00 71.00 111 PRO A N 1
ATOM 879 C CA . PRO A 1 111 ? -2.814 -3.072 20.012 1.00 71.00 111 PRO A CA 1
ATOM 880 C C . PRO A 1 111 ? -2.219 -3.553 21.342 1.00 71.00 111 PRO A C 1
ATOM 882 O O . PRO A 1 111 ? -2.269 -4.742 21.632 1.00 71.00 111 PRO A O 1
ATOM 885 N N . GLN A 1 112 ? -1.736 -2.631 22.185 1.00 73.88 112 GLN A N 1
ATOM 886 C CA . GLN A 1 112 ? -1.161 -2.925 23.505 1.00 73.88 112 GLN A CA 1
ATOM 887 C C . GLN A 1 112 ? -2.151 -3.587 24.476 1.00 73.88 112 GLN A C 1
ATOM 889 O O . GLN A 1 112 ? -1.748 -4.398 25.307 1.00 73.88 112 GLN A O 1
ATOM 894 N N . LEU A 1 113 ? -3.442 -3.253 24.375 1.00 70.56 113 LEU A N 1
ATOM 895 C CA . LEU A 1 113 ? -4.489 -3.853 25.203 1.00 70.56 113 LEU A CA 1
ATOM 896 C C . LEU A 1 113 ? -4.897 -5.236 24.693 1.00 70.56 113 LEU A C 1
ATOM 898 O O . LEU A 1 113 ? -5.442 -6.014 25.456 1.00 70.56 113 LEU A O 1
ATOM 902 N N . PHE A 1 114 ? -4.626 -5.570 23.433 1.00 65.31 114 PHE A N 1
ATOM 903 C CA . PHE A 1 114 ? -5.044 -6.842 22.836 1.00 65.31 114 PHE A CA 1
ATOM 904 C C . PHE A 1 114 ? -3.892 -7.859 22.742 1.00 65.31 114 PHE A C 1
ATOM 906 O O . PHE A 1 114 ? -4.138 -9.063 22.735 1.00 65.31 114 PHE A O 1
ATOM 913 N N . THR A 1 115 ? -2.628 -7.421 22.774 1.00 64.25 115 THR A N 1
ATOM 914 C CA . THR A 1 115 ? -1.457 -8.314 22.884 1.00 64.25 115 THR A CA 1
ATOM 915 C C . THR A 1 115 ? -1.281 -8.920 24.278 1.00 64.25 115 THR A C 1
ATOM 917 O O . THR A 1 115 ? -0.749 -10.024 24.388 1.00 64.25 115 THR A O 1
ATOM 920 N N . GLN A 1 116 ? -1.736 -8.245 25.340 1.00 60.53 116 GLN A N 1
ATOM 921 C CA . GLN A 1 116 ? -1.572 -8.712 26.726 1.00 60.53 116 GLN A CA 1
ATOM 922 C C . GLN A 1 116 ? -2.599 -9.769 27.162 1.00 60.53 116 GLN A C 1
ATOM 924 O O . GLN A 1 116 ? -2.280 -10.607 28.001 1.00 60.53 116 GLN A O 1
ATOM 929 N N . TYR A 1 117 ? -3.805 -9.775 26.584 1.00 59.47 117 TYR A N 1
ATOM 930 C CA . TYR A 1 117 ? -4.899 -10.674 26.993 1.00 59.47 117 TYR A CA 1
ATOM 931 C C . TYR A 1 117 ? -4.970 -11.980 26.176 1.00 59.47 117 TYR A C 1
ATOM 933 O O . TYR A 1 117 ? -5.920 -12.753 26.293 1.00 59.47 117 TYR A O 1
ATOM 941 N N . GLY A 1 118 ? -3.922 -12.277 25.400 1.00 53.94 118 GLY A N 1
ATOM 942 C CA . GLY A 1 118 ? -3.755 -13.539 24.684 1.00 53.94 118 GLY A CA 1
ATOM 943 C C . GLY A 1 118 ? -4.496 -13.616 23.346 1.00 53.94 118 GLY A C 1
ATOM 944 O O . GLY A 1 118 ? -5.387 -12.830 23.036 1.00 53.94 118 GLY A O 1
ATOM 945 N N . SER A 1 119 ? -4.120 -14.616 22.540 1.00 54.88 119 SER A N 1
ATOM 946 C CA . SER A 1 119 ? -4.569 -14.824 21.150 1.00 54.88 119 SER A CA 1
ATOM 947 C C . SER A 1 119 ? -6.093 -14.918 20.945 1.00 54.88 119 SER A C 1
ATOM 949 O O . SER A 1 119 ? -6.527 -14.929 19.796 1.00 54.88 119 SER A O 1
ATOM 951 N N . LEU A 1 120 ? -6.899 -15.006 22.011 1.00 55.44 120 LEU A N 1
ATOM 952 C CA . LEU A 1 120 ? -8.365 -15.032 21.942 1.00 55.44 120 LEU A CA 1
ATOM 953 C C . LEU A 1 120 ? -8.983 -13.662 21.617 1.00 55.44 120 LEU A C 1
ATOM 955 O O . LEU A 1 120 ? -10.098 -13.614 21.114 1.00 55.44 120 LEU A O 1
ATOM 959 N N . LEU A 1 121 ? -8.263 -12.572 21.890 1.00 57.78 121 LEU A N 1
ATOM 960 C CA . LEU A 1 121 ? -8.690 -11.187 21.657 1.00 57.78 121 LEU A CA 1
ATOM 961 C C . LEU A 1 121 ? -7.985 -10.556 20.440 1.00 57.78 121 LEU A C 1
ATOM 963 O O . LEU A 1 121 ? -8.167 -9.383 20.135 1.00 57.78 121 LEU A O 1
ATOM 967 N N . ALA A 1 122 ? -7.171 -11.328 19.718 1.00 57.28 122 ALA A N 1
ATOM 968 C CA . ALA A 1 122 ? -6.506 -10.853 18.512 1.00 57.28 122 ALA A CA 1
ATOM 969 C C . ALA A 1 122 ? -7.526 -10.554 17.400 1.00 57.28 122 ALA A C 1
ATOM 971 O O . ALA A 1 122 ? -8.500 -11.289 17.234 1.00 57.28 122 ALA A O 1
ATOM 972 N N . ALA A 1 123 ? -7.264 -9.503 16.614 1.00 59.47 123 ALA A N 1
ATOM 973 C CA . ALA A 1 123 ? -8.090 -9.143 15.465 1.00 59.47 123 ALA A CA 1
ATOM 974 C C . ALA A 1 123 ? -8.340 -10.371 14.562 1.00 59.47 123 ALA A C 1
ATOM 976 O O . ALA A 1 123 ? -7.400 -11.134 14.291 1.00 59.47 123 ALA A O 1
ATOM 977 N N . PRO A 1 124 ? -9.577 -10.583 14.079 1.00 60.44 124 PRO A N 1
ATOM 978 C CA . PRO A 1 124 ? -9.881 -11.693 13.191 1.00 60.44 124 PRO A CA 1
ATOM 979 C C . PRO A 1 124 ? -9.030 -11.590 11.919 1.00 60.44 124 PRO A C 1
ATOM 981 O O . PRO A 1 124 ? -8.822 -10.510 11.371 1.00 60.44 124 PRO A O 1
ATOM 984 N N . LYS A 1 125 ? -8.539 -12.733 11.424 1.00 63.66 125 LYS A N 1
ATOM 985 C CA . LYS A 1 125 ? -7.626 -12.795 10.263 1.00 63.66 125 LYS A CA 1
ATOM 986 C C . LYS A 1 125 ? -8.241 -12.271 8.955 1.00 63.66 125 LYS A C 1
ATOM 988 O O . LYS A 1 125 ? -7.517 -12.076 7.985 1.00 63.66 125 LYS A O 1
ATOM 993 N N . GLY A 1 126 ? -9.555 -12.074 8.917 1.00 65.75 126 GLY A N 1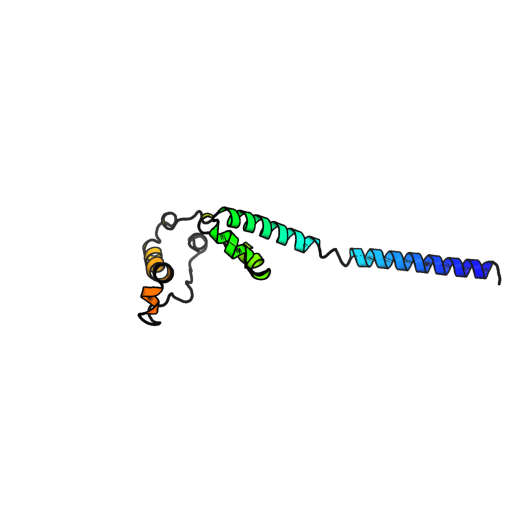
ATOM 994 C CA . GLY A 1 126 ? -10.278 -11.491 7.796 1.00 65.75 126 GLY A CA 1
ATOM 995 C C . GLY A 1 126 ? -11.770 -11.396 8.094 1.00 65.75 126 GLY A C 1
ATOM 996 O O . GLY A 1 126 ? -12.307 -12.194 8.862 1.00 65.75 126 GLY A O 1
ATOM 997 N N . VAL A 1 127 ? -12.430 -10.424 7.469 1.00 72.50 127 VAL A N 1
ATOM 998 C CA . VAL A 1 127 ? -13.884 -10.231 7.514 1.00 72.50 127 VAL A CA 1
ATOM 999 C C . VAL A 1 127 ? -14.435 -10.514 6.119 1.00 72.50 127 VAL A C 1
ATOM 1001 O O . VAL A 1 127 ? -13.904 -10.014 5.129 1.00 72.50 127 VAL A O 1
ATOM 1004 N N . LEU A 1 128 ? -15.480 -11.339 6.025 1.00 75.56 128 LEU A N 1
ATOM 1005 C CA . LEU A 1 128 ? -16.145 -11.656 4.761 1.00 75.56 128 LEU A CA 1
ATOM 1006 C C . LEU A 1 128 ? -17.493 -10.934 4.687 1.00 75.56 128 LEU A C 1
ATOM 1008 O O . LEU A 1 128 ? -18.428 -11.290 5.399 1.00 75.56 128 LEU A O 1
ATOM 1012 N N . LEU A 1 129 ? -17.612 -9.961 3.784 1.00 70.88 129 LEU A N 1
ATOM 1013 C CA . LEU A 1 129 ? -18.870 -9.260 3.518 1.00 70.88 129 LEU A CA 1
ATOM 1014 C C . LEU A 1 129 ? -19.665 -9.997 2.418 1.00 70.88 129 LEU A C 1
ATOM 1016 O O . LEU A 1 129 ? -19.309 -9.962 1.236 1.00 70.88 129 LEU A O 1
ATOM 1020 N N . TYR A 1 130 ? -20.762 -10.679 2.777 1.00 76.50 130 TYR A N 1
ATOM 1021 C CA . TYR A 1 130 ? -21.651 -11.383 1.834 1.00 76.50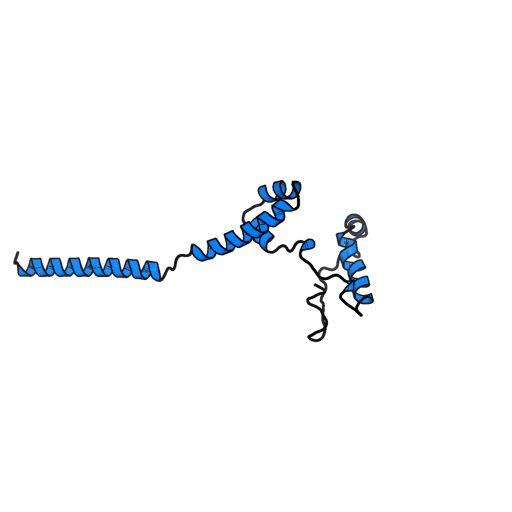 130 TYR A CA 1
ATOM 1022 C C . TYR A 1 130 ? -23.064 -10.754 1.779 1.00 76.50 130 TYR A C 1
ATOM 1024 O O . TYR A 1 130 ? -23.414 -9.943 2.620 1.00 76.50 130 TYR A O 1
ATOM 1032 N N . GLY A 1 131 ? -23.834 -11.016 0.712 1.00 71.12 131 GLY A N 1
ATOM 1033 C CA . GLY A 1 131 ? -25.081 -10.291 0.408 1.00 71.12 131 GLY A CA 1
ATOM 1034 C C . GLY A 1 131 ? -25.390 -10.171 -1.099 1.00 71.12 131 GLY A C 1
ATOM 1035 O O . GLY A 1 131 ? -24.470 -10.343 -1.910 1.00 71.12 131 GLY A O 1
ATOM 1036 N N . PRO A 1 132 ? -26.655 -9.915 -1.478 1.00 68.12 132 PRO A N 1
ATOM 1037 C CA . PRO A 1 132 ? -27.094 -9.786 -2.870 1.00 68.12 132 PRO A CA 1
ATOM 1038 C C . PRO A 1 132 ? -26.482 -8.552 -3.569 1.00 68.12 132 PRO A C 1
ATOM 1040 O O . PRO A 1 132 ? -26.020 -7.620 -2.899 1.00 68.12 132 PRO A O 1
ATOM 1043 N N . PRO A 1 133 ? -26.411 -8.539 -4.915 1.00 66.06 133 PRO A N 1
ATOM 1044 C CA . PRO A 1 133 ? -25.847 -7.415 -5.660 1.00 66.06 133 PRO A CA 1
ATOM 1045 C C . PRO A 1 133 ? -26.651 -6.137 -5.375 1.00 66.06 133 PRO A C 1
ATOM 1047 O O . PRO A 1 133 ? -27.869 -6.133 -5.510 1.00 66.06 133 PRO A O 1
ATOM 1050 N N . GLY A 1 134 ? -25.968 -5.065 -4.962 1.00 62.09 134 GLY A N 1
ATOM 1051 C CA . GLY A 1 134 ? -26.590 -3.779 -4.607 1.00 62.09 134 GLY A CA 1
ATOM 1052 C C . GLY A 1 134 ? -26.555 -3.413 -3.116 1.00 62.09 134 GLY A C 1
ATOM 1053 O O . GLY A 1 134 ? -26.812 -2.264 -2.786 1.00 62.09 134 GLY A O 1
ATOM 1054 N N . CYS A 1 135 ? -26.160 -4.321 -2.215 1.00 56.34 135 CYS A N 1
ATOM 1055 C CA . CYS A 1 135 ? -26.117 -4.065 -0.761 1.00 56.34 135 CYS A CA 1
ATOM 1056 C C . CYS A 1 135 ? -24.856 -3.329 -0.251 1.00 56.34 135 CYS A C 1
ATOM 1058 O O . CYS A 1 135 ? -24.383 -3.616 0.842 1.00 56.34 135 CYS A O 1
ATOM 1060 N N . GLY A 1 136 ? -24.255 -2.423 -1.027 1.00 55.12 136 GLY A N 1
ATOM 1061 C CA . GLY A 1 136 ? -23.219 -1.513 -0.503 1.00 55.12 136 GLY A CA 1
ATOM 1062 C C . GLY A 1 136 ? -21.878 -2.132 -0.063 1.00 55.12 136 GLY A C 1
ATOM 1063 O O . GLY A 1 136 ? -21.045 -1.412 0.473 1.00 55.12 136 GLY A O 1
ATOM 1064 N N . LYS A 1 137 ? -21.607 -3.421 -0.321 1.00 60.00 137 LYS A N 1
ATOM 1065 C CA . LYS A 1 137 ? -20.355 -4.097 0.099 1.00 60.00 137 LYS A CA 1
ATOM 1066 C C . LYS A 1 137 ? -19.067 -3.388 -0.318 1.00 60.00 137 LYS A C 1
ATOM 1068 O O . LYS A 1 137 ? -18.080 -3.467 0.396 1.00 60.00 137 LYS A O 1
ATOM 1073 N N . ASN A 1 138 ? -19.082 -2.726 -1.473 1.00 56.09 138 ASN A N 1
ATOM 1074 C CA . ASN A 1 138 ? -17.917 -2.012 -1.991 1.00 56.09 138 ASN A CA 1
ATOM 1075 C C . ASN A 1 138 ? -17.693 -0.670 -1.279 1.00 56.09 138 ASN A C 1
ATOM 1077 O O . ASN A 1 138 ? -16.579 -0.176 -1.294 1.00 56.09 138 ASN A O 1
ATOM 1081 N N . ASN A 1 139 ? -18.735 -0.089 -0.674 1.00 53.81 139 ASN A N 1
ATOM 1082 C CA . ASN A 1 139 ? -18.642 1.163 0.081 1.00 53.81 139 ASN A CA 1
ATOM 1083 C C . ASN A 1 139 ? -18.273 0.913 1.553 1.00 53.81 139 ASN A C 1
ATOM 1085 O O . ASN A 1 139 ? -17.857 1.833 2.242 1.00 53.81 139 ASN A O 1
ATOM 1089 N N . ALA A 1 140 ? -18.457 -0.320 2.036 1.00 49.69 140 ALA A N 1
ATOM 1090 C CA . ALA A 1 140 ? -18.119 -0.742 3.394 1.00 49.69 140 ALA A CA 1
ATOM 1091 C C . ALA A 1 140 ? -16.692 -1.316 3.532 1.00 49.69 140 ALA A C 1
ATOM 1093 O O . ALA A 1 140 ? -16.305 -1.678 4.643 1.00 49.69 140 ALA A O 1
ATOM 1094 N N . SER A 1 141 ? -15.951 -1.464 2.425 1.00 51.12 141 SER A N 1
ATOM 1095 C CA . SER A 1 141 ? -14.626 -2.100 2.365 1.00 51.12 141 SER A CA 1
ATOM 1096 C C . SER A 1 141 ? -13.530 -1.103 2.029 1.00 51.12 141 SER A C 1
ATOM 1098 O O . SER A 1 141 ? -12.394 -1.389 2.467 1.00 51.12 141 SER A O 1
#

Organism: Pichia kudriavzevii (NCBI:txid4909)

Foldseek 3Di:
DDPVVVVVVVVVVVVVVVVVVVVVVVVPVVVDDPVVVVVVLVVLLVVLVVVQVVPDVVSVVVQVPDDPVVSSVSSVDDDPVNLPADPVNQPPCVVVVVVCCQQPVCCVVCVVVQVVVDPVNHRPPDDDDDDDPPNCPVSVD

InterPro domains:
  IPR027417 P-loop containing nucleoside triphosphate hydrolase [G3DSA:3.40.50.300] (66-139)
  IPR027417 P-loop containing nucleoside triphosphate hydrolase [SSF52540] (67-137)
  IPR051701 Mitochondrial Outer Membrane Translocase MSP1 Subfamily [PTHR45644] (51-137)